Protein AF-A0A7W6HIN8-F1 (afdb_monomer_lite)

Sequence (90 aa):
MNVWPLVTGLGVFGLAIGLGSQTLVKDLVSGLFFLLNDAFRLGEYIETSGAKGTVEKISARAVTLRHSRGALATVPYGQIGKIQNYSRDW

Radius of gyration: 18.82 Å; chains: 1; bounding box: 47×26×52 Å

Secondary structure (DSSP, 8-state):
---HHHHHHHHHHHHHHHHHHHHHHHHHHHHHHHHHTT---TT-EEE-SS-EEEEEEE-SSEEEEE-TTS-EEEEEGGG----EESSS--

Foldseek 3Di:
DDCVVVVVVVVVVVVVVCVVCVLVVLLQVLLVVCVVVCVDDQQWWKDFPPDTAGFPDRDNFWTWGAHPVGDIDTGGSSRGDDMDTPRPDD

Organism: NCBI:txid1522175

pLDDT: mean 90.0, std 6.46, range [51.81, 96.25]

Structure (mmCIF, N/CA/C/O backbone):
data_AF-A0A7W6HIN8-F1
#
_entry.id   AF-A0A7W6HIN8-F1
#
loop_
_atom_site.group_PDB
_atom_site.id
_atom_site.type_symbol
_atom_site.label_atom_id
_atom_site.label_alt_id
_atom_site.label_comp_id
_atom_site.label_asym_id
_atom_site.label_entity_id
_atom_site.label_seq_id
_atom_site.pdbx_PDB_ins_code
_atom_site.Cartn_x
_atom_site.Cartn_y
_atom_site.Cartn_z
_atom_site.occupancy
_atom_site.B_iso_or_equiv
_atom_site.auth_seq_id
_atom_site.auth_comp_id
_atom_site.auth_asym_id
_atom_site.auth_atom_id
_atom_site.pdbx_PDB_model_num
ATOM 1 N N . MET A 1 1 ? 31.490 -0.964 -37.026 1.00 69.56 1 MET A N 1
ATOM 2 C CA . MET A 1 1 ? 30.765 -1.696 -35.961 1.00 69.56 1 MET A CA 1
ATOM 3 C C . MET A 1 1 ? 29.320 -1.231 -35.966 1.00 69.56 1 MET A C 1
ATOM 5 O O . MET A 1 1 ? 29.104 -0.030 -36.048 1.00 69.56 1 MET A O 1
ATOM 9 N N . ASN A 1 2 ? 28.351 -2.149 -35.953 1.00 84.19 2 ASN A N 1
ATOM 10 C CA . ASN A 1 2 ? 26.931 -1.804 -36.009 1.00 84.19 2 ASN A CA 1
ATOM 11 C C . ASN A 1 2 ? 26.353 -1.788 -34.585 1.00 84.19 2 ASN A C 1
ATOM 13 O O . ASN A 1 2 ? 26.342 -2.822 -33.924 1.00 84.19 2 ASN A O 1
ATOM 17 N N . VAL A 1 3 ? 25.932 -0.618 -34.096 1.00 89.25 3 VAL A N 1
ATOM 18 C CA . VAL A 1 3 ? 25.457 -0.427 -32.709 1.00 89.25 3 VAL A CA 1
ATOM 19 C C . VAL A 1 3 ? 23.964 -0.719 -32.536 1.00 89.25 3 VAL A C 1
ATOM 21 O O . VAL A 1 3 ? 23.505 -0.910 -31.413 1.00 89.25 3 VAL A O 1
ATOM 24 N N . TRP A 1 4 ? 23.213 -0.816 -33.637 1.00 92.94 4 TRP A N 1
ATOM 25 C CA . TRP A 1 4 ? 21.772 -1.078 -33.629 1.00 92.94 4 TRP A CA 1
ATOM 26 C C . TRP A 1 4 ? 21.369 -2.333 -32.831 1.00 92.94 4 TRP A C 1
ATOM 28 O O . TRP A 1 4 ? 20.480 -2.210 -31.992 1.00 92.94 4 TRP A O 1
ATOM 38 N N . PRO A 1 5 ? 22.036 -3.501 -32.963 1.00 91.44 5 PRO A N 1
ATOM 39 C CA . PRO A 1 5 ? 21.670 -4.691 -32.187 1.00 91.44 5 PRO A CA 1
ATOM 40 C C . PRO A 1 5 ? 21.845 -4.526 -30.669 1.00 91.44 5 PRO A C 1
ATOM 42 O O . PRO A 1 5 ? 21.030 -5.032 -29.901 1.00 91.44 5 PRO A O 1
ATOM 45 N N . LEU A 1 6 ? 22.873 -3.790 -30.228 1.00 91.06 6 LEU A N 1
ATOM 46 C CA . LEU A 1 6 ? 23.113 -3.502 -28.808 1.00 91.06 6 LEU A CA 1
ATOM 47 C C . LEU A 1 6 ? 22.028 -2.584 -28.241 1.00 91.06 6 LEU A C 1
ATOM 49 O O . LEU A 1 6 ? 21.472 -2.866 -27.182 1.00 91.06 6 LEU A O 1
ATOM 53 N N . VAL A 1 7 ? 21.688 -1.517 -28.969 1.00 93.31 7 VAL A N 1
ATOM 54 C CA . VAL A 1 7 ? 20.628 -0.578 -28.572 1.00 93.31 7 VAL A CA 1
ATOM 55 C C . VAL A 1 7 ? 19.270 -1.283 -28.514 1.00 93.31 7 VAL A C 1
ATOM 57 O O . VAL A 1 7 ? 18.539 -1.127 -27.538 1.00 93.31 7 VAL A O 1
ATOM 60 N N . THR A 1 8 ? 18.947 -2.113 -29.509 1.00 93.38 8 THR A N 1
ATOM 61 C CA . THR A 1 8 ? 17.708 -2.902 -29.520 1.00 93.38 8 THR A CA 1
ATOM 62 C C . THR A 1 8 ? 17.658 -3.899 -28.359 1.00 93.38 8 THR A C 1
ATOM 64 O O . THR A 1 8 ? 16.629 -3.994 -27.691 1.00 93.38 8 THR A O 1
ATOM 67 N N . GLY A 1 9 ? 18.762 -4.596 -28.066 1.00 89.44 9 GLY A N 1
ATOM 68 C CA . GLY A 1 9 ? 18.847 -5.521 -26.932 1.00 89.44 9 GLY A CA 1
ATOM 69 C C . GLY A 1 9 ? 18.620 -4.831 -25.584 1.00 89.44 9 GLY A C 1
ATOM 70 O O . GLY A 1 9 ? 17.839 -5.316 -24.765 1.00 89.44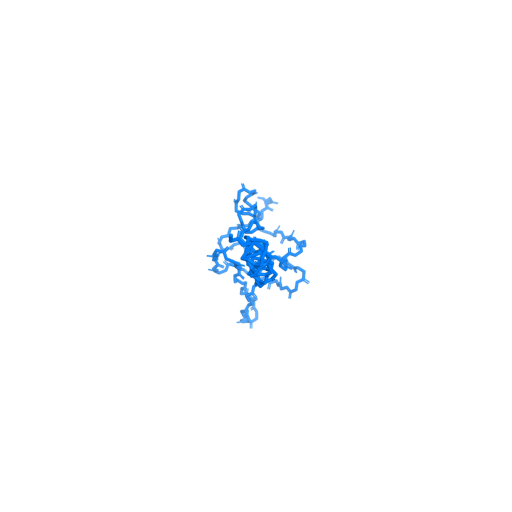 9 GLY A O 1
ATOM 71 N N . LEU A 1 10 ? 19.228 -3.659 -25.380 1.00 94.50 10 LEU A N 1
ATOM 72 C CA . LEU A 1 10 ? 19.024 -2.840 -24.180 1.00 94.50 10 LEU A CA 1
ATOM 73 C C . LEU A 1 10 ? 17.582 -2.324 -24.063 1.00 94.50 10 LEU A C 1
ATOM 75 O O . LEU A 1 10 ? 17.033 -2.300 -22.963 1.00 94.50 10 LEU A O 1
ATOM 79 N N . GLY A 1 11 ? 16.946 -1.958 -25.180 1.00 93.19 11 GLY A N 1
ATOM 80 C CA . GLY A 1 11 ? 15.552 -1.509 -25.202 1.00 93.19 11 GLY A CA 1
ATOM 81 C C . GLY A 1 11 ? 14.567 -2.592 -24.750 1.00 93.19 11 GLY A C 1
ATOM 82 O O . GLY A 1 11 ? 13.736 -2.347 -23.877 1.00 93.19 11 GLY A O 1
ATOM 83 N N . VAL A 1 12 ? 14.691 -3.811 -25.285 1.00 92.75 12 VAL A N 1
ATOM 84 C CA . VAL A 1 12 ? 13.847 -4.954 -24.885 1.00 92.75 12 VAL A CA 1
ATOM 85 C C . VAL A 1 12 ? 14.084 -5.326 -23.421 1.00 92.75 12 VAL A C 1
ATOM 87 O O . VAL A 1 12 ? 13.133 -5.576 -22.681 1.00 92.75 12 VAL A O 1
ATOM 90 N N . PHE A 1 13 ? 15.343 -5.310 -22.983 1.00 92.31 13 PHE A N 1
ATOM 91 C CA . PHE A 1 13 ? 15.699 -5.570 -21.592 1.00 92.31 13 PHE A CA 1
ATOM 92 C C . PHE A 1 13 ? 15.090 -4.533 -20.633 1.00 92.31 13 PHE A C 1
ATOM 94 O O . PHE A 1 13 ? 14.499 -4.898 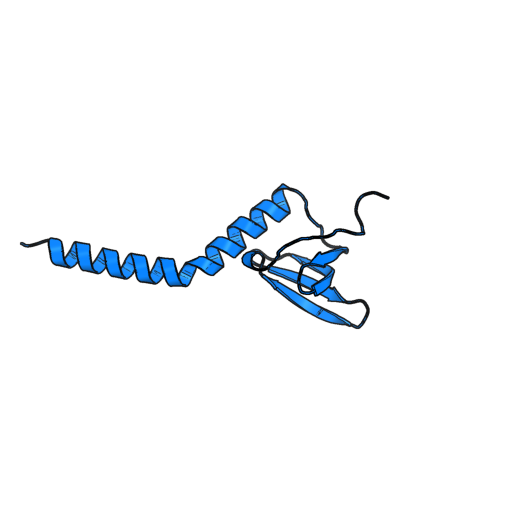-19.616 1.00 92.31 13 PHE A O 1
ATOM 101 N N . GLY A 1 14 ? 15.153 -3.244 -20.983 1.00 91.00 14 GLY A N 1
ATOM 102 C CA . GLY A 1 14 ? 14.533 -2.168 -20.208 1.00 91.00 14 GLY A CA 1
ATOM 103 C C . GLY A 1 14 ? 13.011 -2.303 -20.112 1.00 91.00 14 GLY A C 1
ATOM 104 O O . GLY A 1 14 ? 12.444 -2.122 -19.034 1.00 91.00 14 GLY A O 1
ATOM 105 N N . LEU A 1 15 ? 12.349 -2.695 -21.205 1.00 93.38 15 LEU A N 1
ATOM 106 C CA . LEU A 1 15 ? 10.908 -2.967 -21.210 1.00 93.38 15 LEU A CA 1
ATOM 107 C C . LEU A 1 15 ? 10.540 -4.128 -20.280 1.00 93.38 15 LEU A C 1
ATOM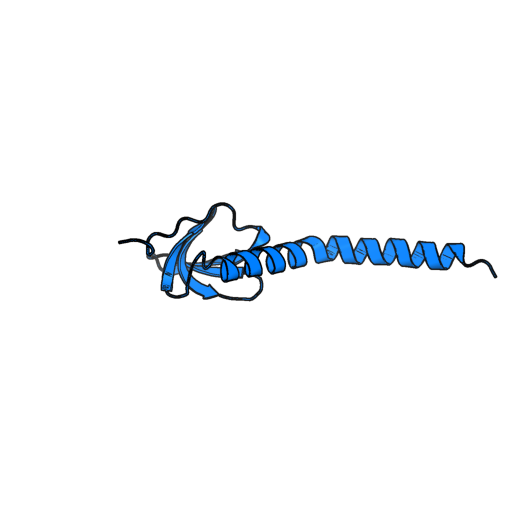 109 O O . LEU A 1 15 ? 9.588 -4.007 -19.511 1.00 93.38 15 LEU A O 1
ATOM 113 N N . ALA A 1 16 ? 11.304 -5.222 -20.298 1.00 92.12 16 ALA A N 1
ATOM 114 C CA . ALA A 1 16 ? 11.058 -6.368 -19.424 1.00 92.12 16 ALA A CA 1
ATOM 115 C C . ALA A 1 16 ? 11.126 -5.982 -17.934 1.00 92.12 16 ALA A C 1
ATOM 117 O O . ALA A 1 16 ? 10.241 -6.348 -17.157 1.00 92.12 16 ALA A O 1
ATOM 118 N N . ILE A 1 17 ? 12.126 -5.180 -17.544 1.00 92.25 17 ILE A N 1
ATOM 119 C CA . ILE A 1 17 ? 12.249 -4.657 -16.174 1.00 92.25 17 ILE A CA 1
ATOM 120 C C . ILE A 1 17 ? 11.077 -3.732 -15.828 1.00 92.25 17 ILE A C 1
ATOM 122 O O . ILE A 1 17 ? 10.509 -3.842 -14.738 1.00 92.25 17 ILE A O 1
ATOM 126 N N . GLY A 1 18 ? 10.698 -2.836 -16.744 1.00 89.69 18 GLY A N 1
ATOM 127 C CA . GLY A 1 18 ? 9.590 -1.903 -16.540 1.00 89.69 18 GLY A CA 1
ATOM 128 C C . GLY A 1 18 ? 8.260 -2.619 -16.305 1.00 89.69 18 GLY A C 1
ATOM 129 O O . GLY A 1 18 ? 7.549 -2.298 -15.354 1.00 89.69 18 GLY A O 1
ATOM 130 N N . LEU A 1 19 ? 7.963 -3.643 -17.108 1.00 92.50 19 LEU A N 1
ATOM 131 C CA . LEU A 1 19 ? 6.748 -4.448 -16.970 1.00 92.50 19 LEU A CA 1
ATOM 132 C C . LEU A 1 19 ? 6.733 -5.247 -15.658 1.00 92.50 19 LEU A C 1
ATOM 134 O O . LEU A 1 19 ? 5.710 -5.283 -14.978 1.00 92.50 19 LEU A O 1
ATOM 138 N N . GLY A 1 20 ? 7.868 -5.826 -15.253 1.00 88.69 20 GLY A N 1
ATOM 139 C CA . GLY A 1 20 ? 7.977 -6.542 -13.976 1.00 88.69 20 GLY A CA 1
ATOM 140 C C . GLY A 1 20 ? 7.866 -5.634 -12.744 1.00 88.69 20 GLY A C 1
ATOM 141 O O . GLY A 1 20 ? 7.390 -6.068 -11.696 1.00 88.69 20 GLY A O 1
ATOM 142 N N . SER A 1 21 ? 8.262 -4.364 -12.869 1.00 92.00 21 SER A N 1
ATOM 143 C CA . SER A 1 21 ? 8.297 -3.401 -11.756 1.00 92.00 21 SER A CA 1
ATOM 144 C C . SER A 1 21 ? 7.050 -2.517 -11.659 1.00 92.00 21 SER A C 1
ATOM 146 O O . SER A 1 21 ? 6.900 -1.777 -10.687 1.00 92.00 21 SER A O 1
ATOM 148 N N . GLN A 1 22 ? 6.143 -2.577 -12.639 1.00 91.31 22 GLN A N 1
ATOM 149 C CA . GLN A 1 22 ? 4.994 -1.673 -12.746 1.00 91.31 22 GLN A CA 1
ATOM 150 C C . GLN A 1 22 ? 4.117 -1.661 -11.483 1.00 91.31 22 GLN A C 1
ATOM 152 O O . GLN A 1 22 ? 3.688 -0.599 -11.030 1.00 91.31 22 GLN A O 1
ATOM 157 N N . THR A 1 23 ? 3.864 -2.829 -10.888 1.00 90.12 23 THR A N 1
ATOM 158 C CA . THR A 1 23 ? 3.051 -2.957 -9.667 1.00 90.12 23 THR A CA 1
ATOM 159 C C . THR A 1 23 ? 3.750 -2.363 -8.447 1.00 90.12 23 THR A C 1
ATOM 161 O O . THR A 1 23 ? 3.117 -1.655 -7.670 1.00 90.12 23 THR A O 1
ATOM 164 N N . LEU A 1 24 ? 5.062 -2.569 -8.321 1.00 90.19 24 LEU A N 1
ATOM 165 C CA . LEU A 1 24 ? 5.865 -2.019 -7.230 1.00 90.19 24 LEU A CA 1
ATOM 166 C C . LEU A 1 24 ? 5.896 -0.488 -7.265 1.00 90.19 24 LEU A C 1
ATOM 168 O O . LEU A 1 24 ? 5.706 0.157 -6.236 1.00 90.19 24 LEU A O 1
ATOM 172 N N . VAL A 1 25 ? 6.118 0.092 -8.448 1.00 90.88 25 VAL A N 1
ATOM 173 C CA . VAL A 1 25 ? 6.128 1.552 -8.621 1.00 90.88 25 VAL A CA 1
ATOM 174 C C . VAL A 1 25 ? 4.759 2.134 -8.277 1.00 90.88 25 VAL A C 1
ATOM 176 O O . VAL A 1 25 ? 4.686 3.131 -7.561 1.00 90.88 25 VAL A O 1
ATOM 179 N N . LYS A 1 26 ? 3.674 1.483 -8.716 1.00 91.69 26 LYS A N 1
ATOM 180 C CA . LYS A 1 26 ? 2.309 1.893 -8.369 1.00 91.69 26 LYS A CA 1
ATOM 181 C C . LYS A 1 26 ? 2.091 1.887 -6.855 1.00 91.69 26 LYS A C 1
ATOM 183 O O . LYS A 1 26 ? 1.628 2.887 -6.317 1.00 91.69 26 LYS A O 1
ATOM 188 N N . ASP A 1 27 ? 2.458 0.801 -6.174 1.00 91.56 27 ASP A N 1
ATOM 189 C CA . ASP A 1 27 ? 2.317 0.685 -4.720 1.00 91.56 27 ASP A CA 1
ATOM 190 C C . ASP A 1 27 ? 3.091 1.789 -3.987 1.00 91.56 27 ASP A C 1
ATOM 192 O O . ASP A 1 27 ? 2.558 2.423 -3.079 1.00 91.56 27 ASP A O 1
ATOM 196 N N . LEU A 1 28 ? 4.332 2.062 -4.393 1.00 90.56 28 LEU A N 1
ATOM 197 C CA . LEU A 1 28 ? 5.174 3.054 -3.728 1.00 90.56 28 LEU A CA 1
ATOM 198 C C . LEU A 1 28 ? 4.636 4.482 -3.901 1.00 90.56 28 LEU A C 1
ATOM 200 O O . LEU A 1 28 ? 4.548 5.231 -2.929 1.00 90.56 28 LEU A O 1
ATOM 204 N N . VAL A 1 29 ? 4.245 4.852 -5.125 1.00 91.75 29 VAL A N 1
ATOM 205 C CA . VAL A 1 29 ? 3.702 6.186 -5.420 1.00 91.75 29 VAL A CA 1
ATOM 206 C C . VAL A 1 29 ? 2.356 6.382 -4.723 1.00 91.75 29 VAL A C 1
ATOM 208 O O . VAL A 1 29 ? 2.155 7.400 -4.064 1.00 91.75 29 VAL A O 1
ATOM 211 N N . SER A 1 30 ? 1.449 5.403 -4.803 1.00 90.25 30 SER A N 1
ATOM 212 C CA . SER A 1 30 ? 0.162 5.463 -4.101 1.00 90.25 30 SER A CA 1
ATOM 213 C C . SER A 1 30 ? 0.347 5.562 -2.586 1.00 90.25 30 SER A C 1
ATOM 215 O O . SER A 1 30 ? -0.281 6.406 -1.953 1.00 90.25 30 SER A O 1
ATOM 217 N N . GLY A 1 31 ? 1.246 4.758 -2.010 1.00 89.06 31 GLY A N 1
ATOM 218 C CA . GLY A 1 31 ? 1.583 4.814 -0.588 1.00 89.06 31 GLY A CA 1
ATOM 219 C C . GLY A 1 31 ? 2.078 6.190 -0.155 1.00 89.06 31 GLY A C 1
ATOM 220 O O . GLY A 1 31 ? 1.603 6.725 0.844 1.00 89.06 31 GLY A O 1
ATOM 221 N N . LEU A 1 32 ? 2.972 6.799 -0.940 1.00 91.31 32 LEU A N 1
ATOM 222 C CA . LEU A 1 32 ? 3.468 8.148 -0.680 1.00 91.31 32 LEU A CA 1
ATOM 223 C C . LEU A 1 32 ? 2.328 9.175 -0.650 1.00 91.31 32 LEU A C 1
ATOM 225 O O . LEU A 1 32 ? 2.242 9.952 0.296 1.00 91.31 32 LEU A O 1
ATOM 229 N N . PHE A 1 33 ? 1.422 9.157 -1.631 1.00 90.31 33 PHE A N 1
ATOM 230 C CA . PHE A 1 33 ? 0.277 10.073 -1.652 1.00 90.31 33 PHE A CA 1
ATOM 231 C C . PHE A 1 33 ? -0.690 9.855 -0.485 1.00 90.31 33 PHE A C 1
ATOM 233 O O . PHE A 1 33 ? -1.218 10.831 0.044 1.00 90.31 33 PHE A O 1
ATOM 240 N N . PHE A 1 34 ? -0.923 8.611 -0.057 1.00 88.31 34 PHE A N 1
ATOM 241 C CA . PHE A 1 34 ? -1.758 8.351 1.119 1.00 88.31 34 PHE A CA 1
ATOM 242 C C . PHE A 1 34 ? -1.150 8.932 2.395 1.00 88.31 34 PHE A C 1
ATOM 244 O O . PHE A 1 34 ? -1.880 9.497 3.205 1.00 88.31 34 PHE A O 1
ATOM 251 N N . LEU A 1 35 ? 0.172 8.836 2.556 1.00 87.12 35 LEU A N 1
ATOM 252 C CA . LEU A 1 35 ? 0.873 9.392 3.713 1.00 87.12 35 LEU A CA 1
ATOM 253 C C . LEU A 1 35 ? 0.937 10.922 3.667 1.00 87.12 35 LEU A C 1
ATOM 255 O O . LEU A 1 35 ? 0.688 11.565 4.680 1.00 87.12 35 LEU A O 1
ATOM 259 N N . LEU A 1 36 ? 1.221 11.508 2.500 1.00 90.31 36 LEU A N 1
ATOM 260 C CA . LEU A 1 36 ? 1.285 12.964 2.323 1.00 90.31 36 LEU A CA 1
ATOM 261 C C . LEU A 1 36 ? -0.065 13.647 2.562 1.00 90.31 36 LEU A C 1
ATOM 263 O O . LEU A 1 36 ? -0.108 14.711 3.169 1.00 90.31 36 LEU A O 1
ATOM 267 N N . ASN A 1 37 ? -1.160 13.031 2.111 1.00 87.81 37 ASN A N 1
ATOM 268 C CA . ASN A 1 37 ? -2.516 13.534 2.350 1.00 87.81 37 ASN A CA 1
ATOM 269 C C . ASN A 1 37 ? -3.065 13.143 3.732 1.00 87.81 37 ASN A C 1
ATOM 271 O O . ASN A 1 37 ? -4.229 13.416 4.017 1.00 87.81 37 ASN A O 1
ATOM 275 N N . ASP A 1 38 ? -2.258 12.466 4.558 1.00 86.25 38 ASP A N 1
ATOM 276 C CA . ASP A 1 38 ? -2.650 11.943 5.865 1.00 86.25 38 ASP A CA 1
ATOM 277 C C . ASP A 1 38 ? -3.981 11.166 5.776 1.00 86.25 38 ASP A C 1
ATOM 279 O O . ASP A 1 38 ? -4.890 11.380 6.560 1.00 86.25 38 ASP A O 1
ATOM 283 N N . ALA A 1 39 ? -4.166 10.308 4.767 1.00 87.56 39 ALA A N 1
ATOM 284 C CA . ALA A 1 39 ? -5.459 9.655 4.518 1.00 87.56 39 ALA A CA 1
ATOM 285 C C . ALA A 1 39 ? -5.892 8.731 5.675 1.00 87.56 39 ALA A C 1
ATOM 287 O O . ALA A 1 39 ? -7.086 8.543 5.930 1.00 87.56 39 ALA A O 1
ATOM 288 N N . PHE A 1 40 ? -4.911 8.138 6.357 1.00 89.81 40 PHE A N 1
ATOM 289 C CA . PHE A 1 40 ? -5.095 7.313 7.542 1.00 89.81 40 PHE A CA 1
ATOM 290 C C . PHE A 1 40 ? -3.802 7.228 8.361 1.00 89.81 40 PHE A C 1
ATOM 292 O O . PHE A 1 40 ? -2.696 7.366 7.833 1.00 89.81 40 PHE A O 1
ATOM 299 N N . ARG A 1 41 ? -3.941 6.934 9.652 1.00 91.50 41 ARG A N 1
ATOM 300 C CA . ARG A 1 41 ? -2.857 6.794 10.626 1.00 91.50 41 ARG A CA 1
ATOM 301 C C . ARG A 1 41 ? -2.904 5.448 11.328 1.00 91.50 41 ARG A C 1
ATOM 303 O O . ARG A 1 41 ? -3.901 4.730 11.305 1.00 91.50 41 ARG A O 1
ATOM 310 N N . LEU A 1 42 ? -1.792 5.108 11.972 1.00 93.06 42 LEU A N 1
ATOM 311 C CA . LEU A 1 42 ? -1.701 3.919 12.809 1.00 93.06 42 LEU A CA 1
ATOM 312 C C . LEU A 1 42 ? -2.720 4.014 13.956 1.00 93.06 42 LEU A C 1
ATOM 314 O O . LEU A 1 42 ? -2.799 5.038 14.627 1.00 93.06 42 LEU A O 1
ATOM 318 N N . GLY A 1 43 ? -3.499 2.955 14.165 1.00 92.25 43 GLY A N 1
ATOM 319 C CA . GLY A 1 43 ? -4.568 2.909 15.163 1.00 92.25 43 GLY A CA 1
ATOM 320 C C . GLY A 1 43 ? -5.934 3.427 14.697 1.00 92.25 43 GLY A C 1
ATOM 321 O O . GLY A 1 43 ? -6.911 3.217 15.411 1.00 92.25 43 GLY A O 1
ATOM 322 N N . GLU A 1 44 ? -6.052 4.034 13.512 1.00 93.12 44 GLU A N 1
ATOM 323 C CA . GLU A 1 44 ? -7.353 4.465 12.982 1.00 93.12 44 GLU A CA 1
ATOM 324 C C . GLU A 1 44 ? -8.142 3.287 12.394 1.00 93.12 44 GLU A C 1
ATOM 326 O O . GLU A 1 44 ? -7.569 2.330 11.863 1.00 93.12 44 GLU A O 1
ATOM 331 N N . TYR A 1 45 ? -9.472 3.346 12.491 1.00 93.81 45 TYR A N 1
ATOM 332 C CA . TYR A 1 45 ? -10.368 2.355 11.904 1.00 93.81 45 TYR A CA 1
ATOM 333 C C . TYR A 1 45 ? -10.778 2.789 10.500 1.00 93.81 45 TYR A C 1
ATOM 335 O O . TYR A 1 45 ? -11.470 3.794 10.322 1.00 93.81 45 TYR A O 1
ATOM 343 N N . ILE A 1 46 ? -10.355 2.018 9.500 1.00 94.06 46 ILE A N 1
ATOM 344 C CA . ILE A 1 46 ? -10.579 2.345 8.095 1.00 94.06 46 ILE A CA 1
ATOM 345 C C . ILE A 1 46 ? -11.204 1.178 7.333 1.00 94.06 46 ILE A C 1
ATOM 347 O O . ILE A 1 46 ? -11.009 0.002 7.655 1.00 94.06 46 ILE A O 1
ATOM 351 N N . GLU A 1 47 ? -11.931 1.515 6.276 1.00 93.12 47 GLU A N 1
ATOM 352 C CA . GLU A 1 47 ? -12.436 0.579 5.282 1.00 93.12 47 GLU A CA 1
ATOM 353 C C . GLU A 1 47 ? -11.840 0.898 3.915 1.00 93.12 47 GLU A C 1
ATOM 355 O O . GLU A 1 47 ? -11.843 2.034 3.443 1.00 93.12 47 GLU A O 1
ATOM 360 N N . THR A 1 48 ? -11.313 -0.143 3.286 1.00 92.31 48 THR A N 1
ATOM 361 C CA . THR A 1 48 ? -10.815 -0.145 1.912 1.00 92.31 48 THR A CA 1
ATOM 362 C C . THR A 1 48 ? -11.737 -1.007 1.054 1.00 92.31 48 THR A C 1
ATOM 364 O O . THR A 1 48 ? -12.570 -1.746 1.575 1.00 92.31 48 THR A O 1
ATOM 367 N N . SER A 1 49 ? -11.554 -0.997 -0.266 1.00 85.94 49 SER A N 1
ATOM 368 C CA . SER A 1 49 ? -12.398 -1.763 -1.198 1.00 85.94 49 SER A CA 1
ATOM 369 C C . SER A 1 49 ? -12.448 -3.285 -0.970 1.00 85.94 49 SER A C 1
ATOM 371 O O . SER A 1 49 ? -13.337 -3.927 -1.519 1.00 85.94 49 SER A O 1
ATOM 373 N N . GLY A 1 50 ? -11.534 -3.875 -0.190 1.00 83.88 50 GLY A N 1
ATOM 374 C CA . GLY A 1 50 ? -11.514 -5.324 0.071 1.00 83.88 50 GLY A CA 1
ATOM 375 C C . GLY A 1 50 ? -11.288 -5.732 1.527 1.00 83.88 50 GLY A C 1
A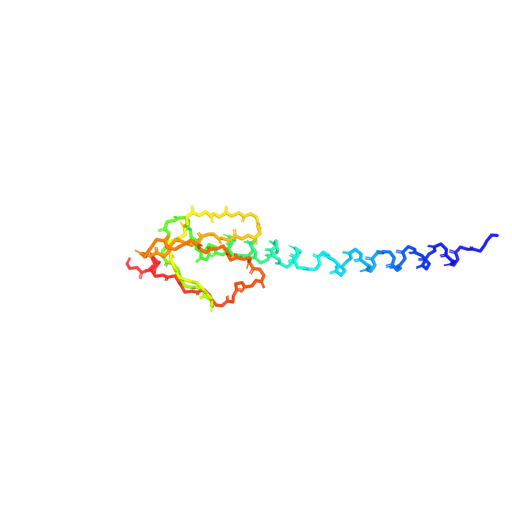TOM 376 O O . GLY A 1 50 ? -11.337 -6.919 1.838 1.00 83.88 50 GLY A O 1
ATOM 377 N N . ALA A 1 51 ? -11.030 -4.783 2.428 1.00 92.12 51 ALA A N 1
ATOM 378 C CA . ALA A 1 51 ? -10.758 -5.071 3.832 1.00 92.12 51 ALA A CA 1
ATOM 379 C C . ALA A 1 51 ? -11.146 -3.892 4.724 1.00 92.12 51 ALA A C 1
ATOM 381 O O . ALA A 1 51 ? -10.964 -2.733 4.348 1.00 92.12 51 ALA A O 1
ATOM 382 N N . LYS A 1 52 ? -11.615 -4.203 5.934 1.00 93.50 52 LYS A N 1
ATOM 383 C CA . LYS A 1 52 ? -11.947 -3.224 6.972 1.00 93.50 52 LYS A CA 1
ATOM 384 C C . LYS A 1 52 ? -11.328 -3.615 8.304 1.00 93.50 52 LYS A C 1
ATOM 386 O O . LYS A 1 52 ? -11.295 -4.800 8.652 1.00 93.50 52 LYS A O 1
ATOM 391 N N . GLY A 1 53 ? -10.855 -2.632 9.054 1.00 95.06 53 GLY A N 1
ATOM 392 C CA . GLY A 1 53 ? -10.208 -2.881 10.332 1.00 95.06 53 GLY A CA 1
ATOM 393 C C . GLY A 1 53 ? -9.396 -1.702 10.841 1.00 95.06 53 GLY A C 1
ATOM 394 O O . GLY A 1 53 ? -9.306 -0.654 10.207 1.00 95.06 53 GLY A O 1
ATOM 395 N N . THR A 1 54 ? -8.773 -1.909 11.994 1.00 95.38 54 THR A N 1
ATOM 396 C CA . THR A 1 54 ? -7.835 -0.952 12.576 1.00 95.38 54 THR A CA 1
ATOM 397 C C . THR A 1 54 ? -6.481 -1.070 11.891 1.00 95.38 54 THR A C 1
ATOM 399 O O . THR A 1 54 ? -5.970 -2.180 11.719 1.00 95.38 54 THR A O 1
ATOM 402 N N . VAL A 1 55 ? -5.881 0.062 11.531 1.00 95.81 55 VAL A N 1
ATOM 403 C CA . VAL A 1 55 ? -4.524 0.118 10.984 1.00 95.81 55 VAL A CA 1
ATOM 404 C C . VAL A 1 55 ? -3.533 -0.330 12.052 1.00 95.81 55 VAL A C 1
ATOM 406 O O . VAL A 1 55 ? -3.293 0.366 13.034 1.00 95.81 55 VAL A O 1
ATOM 409 N N . GLU A 1 56 ? -2.933 -1.496 11.850 1.00 95.50 56 GLU A N 1
ATOM 410 C CA . GLU A 1 56 ? -1.952 -2.064 12.774 1.00 95.50 56 GLU A CA 1
ATOM 411 C C . GLU A 1 56 ? -0.519 -1.745 12.351 1.00 95.50 56 GLU A C 1
ATOM 413 O O . GLU A 1 56 ? 0.344 -1.498 13.190 1.00 95.50 56 GLU A O 1
ATOM 418 N N . LYS A 1 57 ? -0.253 -1.759 11.042 1.00 94.31 57 LYS A N 1
ATOM 419 C CA . LYS A 1 57 ? 1.087 -1.539 10.496 1.00 94.31 57 LYS A CA 1
ATOM 420 C C . LYS A 1 57 ? 1.014 -0.829 9.157 1.00 94.31 57 LYS A C 1
ATOM 422 O O . LYS A 1 57 ? 0.293 -1.254 8.256 1.00 94.31 57 LYS A O 1
ATOM 427 N N . ILE A 1 58 ? 1.840 0.199 9.009 1.00 93.38 58 ILE A N 1
ATOM 428 C CA . ILE A 1 58 ? 2.064 0.919 7.757 1.00 93.38 58 ILE A CA 1
ATOM 429 C C . ILE A 1 58 ? 3.450 0.515 7.249 1.00 93.38 58 ILE A C 1
ATOM 431 O O . ILE A 1 58 ? 4.435 0.607 7.977 1.00 93.38 58 ILE A O 1
ATOM 435 N N . SER A 1 59 ? 3.527 -0.001 6.024 1.00 91.56 59 SER A N 1
ATOM 436 C CA . SER A 1 59 ? 4.789 -0.356 5.355 1.00 91.56 59 SER A CA 1
ATOM 437 C C . SER A 1 59 ? 4.969 0.487 4.091 1.00 91.56 59 SER A C 1
ATOM 439 O O . SER A 1 59 ? 4.056 1.201 3.699 1.00 91.56 59 SER A O 1
ATOM 441 N N . ALA A 1 60 ? 6.108 0.391 3.402 1.00 87.44 60 ALA A N 1
ATOM 442 C CA . ALA A 1 60 ? 6.350 1.184 2.186 1.00 87.44 60 ALA A CA 1
ATOM 443 C C . ALA A 1 60 ? 5.448 0.813 0.987 1.00 87.44 60 ALA A C 1
ATOM 445 O O . ALA A 1 60 ? 5.179 1.661 0.145 1.00 87.44 60 ALA A O 1
ATOM 446 N N . ARG A 1 61 ? 4.959 -0.437 0.911 1.00 90.12 61 ARG A N 1
ATOM 447 C CA . ARG A 1 61 ? 4.134 -0.948 -0.211 1.00 90.12 61 ARG A CA 1
ATOM 448 C C . ARG A 1 61 ? 2.701 -1.345 0.153 1.00 90.12 61 ARG A C 1
ATOM 450 O O . ARG A 1 61 ? 1.903 -1.628 -0.733 1.00 90.12 61 ARG A O 1
ATOM 457 N N . ALA A 1 62 ? 2.394 -1.459 1.441 1.00 92.50 62 ALA A N 1
ATOM 458 C CA . ALA A 1 62 ? 1.125 -2.007 1.904 1.00 92.50 62 ALA A CA 1
ATOM 459 C C . ALA A 1 62 ? 0.780 -1.529 3.316 1.00 92.50 62 ALA A C 1
ATOM 461 O O . ALA A 1 62 ? 1.671 -1.220 4.113 1.00 92.50 62 ALA A O 1
ATOM 462 N N . VAL A 1 63 ? -0.509 -1.577 3.639 1.00 94.50 63 VAL A N 1
ATOM 463 C CA . VAL A 1 63 ? -1.044 -1.379 4.989 1.00 94.50 63 VAL A CA 1
ATOM 464 C C . VAL A 1 63 ? -1.613 -2.689 5.519 1.00 94.50 63 VAL A C 1
ATOM 466 O O . VAL A 1 63 ? -2.124 -3.516 4.766 1.00 94.50 63 VAL A O 1
ATOM 469 N N . THR A 1 64 ? -1.501 -2.901 6.824 1.00 95.38 64 THR A N 1
ATOM 470 C CA . THR A 1 64 ? -2.086 -4.049 7.515 1.00 95.38 64 THR A CA 1
ATOM 471 C C . THR A 1 64 ? -3.254 -3.594 8.372 1.00 95.38 64 THR A C 1
ATOM 473 O O . THR A 1 64 ? -3.094 -2.712 9.217 1.00 95.38 64 THR A O 1
ATOM 476 N N . LEU A 1 65 ? -4.411 -4.212 8.152 1.00 95.81 65 LEU A N 1
ATOM 477 C CA . LEU A 1 65 ? -5.664 -3.939 8.839 1.00 95.81 65 LEU A CA 1
ATOM 478 C C . LEU A 1 65 ? -6.051 -5.143 9.688 1.00 95.81 65 LEU A C 1
ATOM 480 O O . LEU A 1 65 ? -6.146 -6.261 9.180 1.00 95.81 65 LEU A O 1
ATOM 484 N N . ARG A 1 66 ? -6.330 -4.914 10.969 1.00 96.25 66 ARG A N 1
ATOM 485 C CA . ARG A 1 66 ? -6.870 -5.935 11.865 1.00 96.25 66 ARG A CA 1
ATOM 486 C C . ARG A 1 66 ? -8.370 -5.749 12.018 1.00 96.25 66 ARG A C 1
ATOM 488 O O . ARG A 1 66 ? -8.841 -4.744 12.547 1.00 96.25 66 ARG A O 1
ATOM 495 N N . HIS A 1 67 ? -9.127 -6.734 11.555 1.00 94.44 67 HIS A N 1
ATOM 496 C CA . HIS A 1 67 ? -10.566 -6.784 11.755 1.00 94.44 67 HIS A CA 1
ATOM 497 C C . HIS A 1 67 ? -10.872 -7.032 13.236 1.00 94.44 67 HIS A C 1
ATOM 499 O O . HIS A 1 67 ? -10.176 -7.787 13.914 1.00 94.44 67 HIS A O 1
ATOM 505 N N . SER A 1 68 ? -12.001 -6.518 13.718 1.00 89.62 68 SER A N 1
ATOM 506 C CA . SER A 1 68 ? -12.508 -6.754 15.082 1.00 89.62 68 SER A CA 1
ATOM 507 C C . SER A 1 68 ? -12.765 -8.228 15.431 1.00 89.62 68 SER A C 1
ATOM 509 O O . SER A 1 68 ? -12.962 -8.566 16.590 1.00 89.62 68 SER A O 1
ATOM 511 N N . ARG A 1 69 ? -12.758 -9.116 14.428 1.00 90.00 69 ARG A N 1
ATOM 512 C CA . ARG A 1 69 ? -12.946 -10.567 14.579 1.00 90.00 69 ARG A CA 1
ATOM 513 C C . ARG A 1 69 ? -11.612 -11.324 14.631 1.00 90.00 69 ARG A C 1
ATOM 515 O O . ARG A 1 69 ? -11.614 -12.546 14.610 1.00 90.00 69 ARG A O 1
ATOM 522 N N . GLY A 1 70 ? -10.484 -10.610 14.636 1.00 89.25 70 GLY A N 1
ATOM 523 C CA . GLY A 1 70 ? -9.135 -11.175 14.723 1.00 89.25 70 GLY A CA 1
ATOM 524 C C . GLY A 1 70 ? -8.440 -11.435 13.383 1.00 89.25 70 GLY A C 1
ATOM 525 O O . GLY A 1 70 ? -7.234 -11.658 13.373 1.00 89.25 70 GLY A O 1
ATOM 526 N N . ALA A 1 71 ? -9.148 -11.367 12.250 1.00 93.00 71 ALA A N 1
ATOM 527 C CA . ALA A 1 71 ? -8.528 -11.509 10.931 1.00 93.00 71 ALA A CA 1
ATOM 528 C C . ALA A 1 71 ? -7.592 -10.328 10.619 1.00 93.00 71 ALA A C 1
ATOM 530 O O . ALA A 1 71 ? -7.931 -9.175 10.888 1.00 93.00 71 ALA A O 1
ATOM 531 N N . LEU A 1 72 ? -6.439 -10.617 10.017 1.00 94.12 72 LEU A N 1
ATOM 532 C CA . LEU A 1 72 ? -5.418 -9.635 9.659 1.00 94.12 72 LEU A CA 1
ATOM 533 C C . LEU A 1 72 ? -5.264 -9.613 8.136 1.00 94.12 72 LEU A C 1
ATOM 535 O O . LEU A 1 72 ? -4.965 -10.633 7.519 1.00 94.12 72 LEU A O 1
ATOM 539 N N . ALA A 1 73 ? -5.518 -8.457 7.530 1.00 94.38 73 ALA A N 1
ATOM 540 C CA . ALA A 1 73 ? -5.504 -8.258 6.089 1.00 94.38 73 ALA A CA 1
ATOM 541 C C . ALA A 1 73 ? -4.362 -7.321 5.699 1.00 94.38 73 ALA A C 1
ATOM 543 O O . ALA A 1 73 ? -4.263 -6.210 6.213 1.00 94.38 73 ALA A O 1
ATOM 544 N N . THR A 1 74 ? -3.514 -7.743 4.764 1.00 93.81 74 THR A N 1
ATOM 545 C CA . THR A 1 74 ? -2.457 -6.899 4.196 1.00 93.81 74 THR A CA 1
ATOM 546 C C . THR A 1 74 ? -2.878 -6.437 2.809 1.00 93.81 74 THR A C 1
ATOM 548 O O . THR A 1 74 ? -3.046 -7.255 1.909 1.00 93.81 74 THR A O 1
ATOM 551 N N . VAL A 1 75 ? -3.037 -5.126 2.634 1.00 93.31 75 VAL A N 1
ATOM 552 C CA . VAL A 1 75 ? -3.539 -4.519 1.398 1.00 93.31 75 VAL A CA 1
ATOM 553 C C . VAL A 1 75 ? -2.426 -3.696 0.737 1.00 93.31 75 VAL A C 1
ATOM 555 O O . VAL A 1 75 ? -1.963 -2.721 1.339 1.00 93.31 75 VAL A O 1
ATOM 558 N N . PRO A 1 76 ? -1.966 -4.065 -0.474 1.00 92.94 76 PRO A N 1
ATOM 559 C CA . PRO A 1 76 ? -1.012 -3.269 -1.248 1.00 92.94 76 PRO A CA 1
ATOM 560 C C . PRO A 1 76 ? -1.614 -1.932 -1.677 1.00 92.94 76 PRO A C 1
ATOM 562 O O . PRO A 1 76 ? -2.762 -1.892 -2.119 1.00 92.94 76 PRO A O 1
ATOM 565 N N . TYR A 1 77 ? -0.848 -0.843 -1.605 1.00 91.94 77 TYR A N 1
ATOM 566 C CA . TYR A 1 77 ? -1.362 0.505 -1.879 1.00 91.94 77 TYR A CA 1
ATOM 567 C C . TYR A 1 77 ? -1.918 0.681 -3.292 1.00 91.94 77 TYR A C 1
ATOM 569 O O . TYR A 1 77 ? -2.931 1.346 -3.471 1.00 91.94 77 TYR A O 1
ATOM 577 N N . GLY A 1 78 ? -1.319 0.046 -4.295 1.00 88.56 78 GLY A N 1
ATOM 578 C CA . GLY A 1 78 ? -1.780 0.077 -5.679 1.00 88.56 78 GLY A CA 1
ATOM 579 C C . GLY A 1 78 ? -3.079 -0.699 -5.912 1.00 88.56 78 GLY A C 1
ATOM 580 O O . GLY A 1 78 ? -3.654 -0.592 -7.000 1.00 88.56 78 GLY A O 1
ATOM 581 N N . GLN A 1 79 ? -3.545 -1.461 -4.918 1.00 88.56 79 GLN A N 1
ATOM 582 C CA . GLN A 1 79 ? -4.858 -2.111 -4.884 1.00 88.56 79 GLN A CA 1
ATOM 583 C C . GLN A 1 79 ? -5.843 -1.410 -3.939 1.00 88.56 79 GLN A C 1
ATOM 585 O O . GLN A 1 79 ? -7.030 -1.738 -3.949 1.00 88.56 79 GLN A O 1
ATOM 590 N N . ILE A 1 80 ? -5.385 -0.444 -3.136 1.00 87.31 80 ILE A N 1
ATOM 591 C CA . ILE A 1 80 ? -6.279 0.365 -2.313 1.00 87.31 80 ILE A CA 1
ATOM 592 C C . ILE A 1 80 ? -7.065 1.282 -3.250 1.00 87.31 80 ILE A C 1
ATOM 594 O O . ILE A 1 80 ? -6.518 2.197 -3.859 1.00 87.31 80 ILE A O 1
ATOM 598 N N . GLY A 1 81 ? -8.354 0.981 -3.398 1.00 84.38 81 GLY A N 1
ATOM 599 C CA . GLY A 1 81 ? -9.306 1.838 -4.091 1.00 84.38 81 GLY A CA 1
ATOM 600 C C . GLY A 1 81 ? -9.756 2.986 -3.189 1.00 84.38 81 GLY A C 1
ATOM 601 O O . GLY A 1 81 ? -8.957 3.775 -2.693 1.00 84.38 81 GLY A O 1
ATOM 602 N N . LYS A 1 82 ? -11.065 3.071 -2.950 1.00 87.88 82 LYS A N 1
ATOM 603 C CA . LYS A 1 82 ? -11.636 4.059 -2.029 1.00 87.88 82 LYS A CA 1
ATOM 604 C C . LYS A 1 82 ? -11.257 3.716 -0.583 1.00 87.88 82 LYS A C 1
ATOM 606 O O . LYS A 1 82 ? -11.441 2.573 -0.168 1.00 87.88 82 LYS A O 1
ATOM 611 N N . ILE A 1 83 ? -10.805 4.717 0.172 1.00 89.88 83 ILE A N 1
ATOM 612 C CA . ILE A 1 83 ? -10.622 4.642 1.627 1.00 89.88 83 ILE A CA 1
ATOM 613 C C . ILE A 1 83 ? -11.752 5.415 2.302 1.00 89.88 83 ILE A C 1
ATOM 615 O O . ILE A 1 83 ? -12.086 6.523 1.885 1.00 89.88 83 ILE A O 1
ATOM 619 N N . GLN A 1 84 ? -12.335 4.830 3.341 1.00 91.12 84 GLN A N 1
ATOM 620 C CA . GLN A 1 84 ? -13.228 5.507 4.275 1.00 91.12 84 GLN A CA 1
ATOM 621 C C . GLN A 1 84 ? -12.603 5.427 5.663 1.00 91.12 84 GLN A C 1
ATOM 623 O O . GLN A 1 84 ? -12.297 4.335 6.138 1.00 91.12 84 GLN A O 1
ATOM 628 N N . ASN A 1 85 ? -12.374 6.579 6.284 1.00 91.62 85 ASN A N 1
ATOM 629 C CA . ASN A 1 85 ? -11.792 6.671 7.614 1.00 91.62 85 ASN A CA 1
ATOM 630 C C . ASN A 1 85 ? -12.900 7.014 8.612 1.00 91.62 85 ASN A C 1
ATOM 632 O O . ASN A 1 85 ? -13.549 8.044 8.465 1.00 91.62 85 ASN A O 1
ATOM 636 N N . TYR A 1 86 ? -13.128 6.141 9.592 1.00 88.12 86 TYR A N 1
ATOM 637 C CA . TYR A 1 86 ? -14.182 6.308 10.600 1.00 88.12 86 TYR A CA 1
ATOM 638 C C . TYR A 1 86 ? -13.673 6.939 11.898 1.00 88.12 86 TYR A C 1
ATOM 640 O O . TYR A 1 86 ? -14.454 7.164 12.816 1.00 88.12 86 TYR A O 1
ATOM 648 N N . SER A 1 87 ? -12.3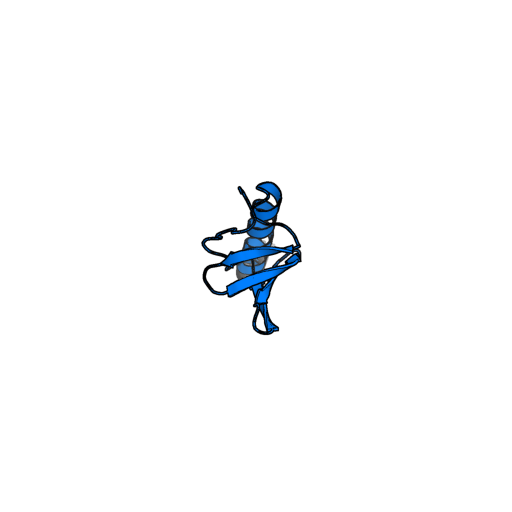64 7.174 12.010 1.00 82.06 87 SER A N 1
ATOM 649 C CA . SER A 1 87 ? -11.738 7.745 13.206 1.00 82.06 87 SER A CA 1
ATOM 650 C C . SER A 1 87 ? -11.441 9.239 13.078 1.00 82.06 87 SER A C 1
ATOM 652 O O . SER A 1 87 ? -11.028 9.850 14.060 1.00 82.06 87 SER A O 1
ATOM 654 N N . ARG A 1 88 ? -11.646 9.820 11.892 1.00 72.25 88 ARG A N 1
ATOM 655 C CA . ARG A 1 88 ? -11.395 11.231 11.596 1.00 72.25 88 ARG A CA 1
ATOM 656 C C . ARG A 1 88 ? -12.714 12.010 11.567 1.00 72.25 88 ARG A C 1
ATOM 658 O O . ARG A 1 88 ? -13.677 11.514 10.995 1.00 72.25 88 ARG A O 1
ATOM 665 N N . ASP A 1 89 ? -12.720 13.198 12.174 1.00 63.12 89 ASP A N 1
ATOM 666 C CA . ASP A 1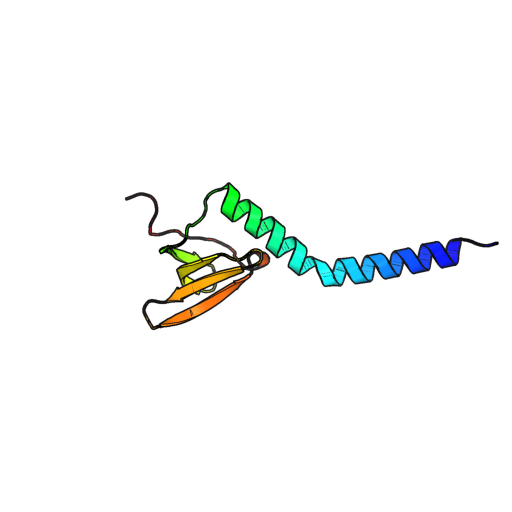 89 ? -13.874 14.105 12.327 1.00 63.12 89 ASP A CA 1
ATOM 667 C C . ASP A 1 89 ? -15.055 13.552 13.154 1.00 63.12 89 ASP A C 1
ATOM 669 O O . ASP A 1 89 ? -16.164 13.357 12.653 1.00 63.12 89 ASP A O 1
ATOM 673 N N . TRP A 1 90 ? -14.817 13.376 14.458 1.00 51.81 90 TRP A N 1
ATOM 674 C CA . TRP A 1 90 ? -15.837 13.546 15.500 1.00 51.81 90 TRP A CA 1
ATOM 675 C C . TRP A 1 90 ? -15.383 14.615 16.495 1.00 51.81 90 TRP A C 1
ATOM 677 O O . TRP A 1 90 ? -14.155 14.707 16.734 1.00 51.81 90 TRP A O 1
#

InterPro domains:
  IPR006685 Mechanosensitive ion channel MscS [PF00924] (23-88)
  IPR010920 LSM domain superfamily [SSF50182] (24-87)
  IPR023408 Mechanosensitive ion channel MscS, beta-domain superfamily [G3DSA:2.30.30.60] (40-88)
  IPR045276 Mechanosensitive ion channel YbiO [PTHR30460] (1-90)